Protein AF-A0AAD7AJ54-F1 (afdb_monomer)

Structure (mmCIF, N/CA/C/O backbone):
data_AF-A0AAD7AJ54-F1
#
_entry.id   AF-A0AAD7AJ54-F1
#
loop_
_atom_site.group_PDB
_atom_site.id
_atom_site.type_symbol
_atom_site.label_atom_id
_atom_site.label_alt_id
_atom_site.label_comp_id
_atom_site.label_asym_id
_atom_site.label_entity_id
_atom_site.label_seq_id
_atom_site.pdbx_PDB_ins_code
_atom_site.Cartn_x
_atom_site.Cartn_y
_atom_site.Cartn_z
_atom_site.occupancy
_atom_site.B_iso_or_equiv
_atom_site.auth_seq_id
_atom_site.auth_comp_id
_atom_site.auth_asym_id
_atom_site.auth_atom_id
_atom_site.pdbx_PDB_model_num
ATOM 1 N N . ARG A 1 1 ? 4.780 -24.659 3.551 1.00 39.12 1 ARG A N 1
ATOM 2 C CA . ARG A 1 1 ? 6.109 -24.241 3.035 1.00 39.12 1 ARG A CA 1
ATOM 3 C C . ARG A 1 1 ? 6.234 -22.748 3.306 1.00 39.12 1 ARG A C 1
ATOM 5 O O . ARG A 1 1 ? 5.393 -22.016 2.806 1.00 39.12 1 ARG A O 1
ATOM 12 N N . ALA A 1 2 ? 7.170 -22.310 4.150 1.00 37.72 2 ALA A N 1
ATOM 13 C CA . ALA A 1 2 ? 7.372 -20.884 4.409 1.00 37.72 2 ALA A CA 1
ATOM 14 C C . ALA A 1 2 ? 7.989 -20.255 3.154 1.00 37.72 2 ALA A C 1
ATOM 16 O O . ALA A 1 2 ? 9.169 -20.443 2.871 1.00 37.72 2 ALA A O 1
ATOM 17 N N . LEU A 1 3 ? 7.158 -19.615 2.335 1.00 50.28 3 LEU A N 1
ATOM 18 C CA . LEU A 1 3 ? 7.636 -18.785 1.239 1.00 50.28 3 LEU A CA 1
ATOM 19 C C . LEU A 1 3 ? 8.210 -17.523 1.883 1.00 50.28 3 LEU A C 1
ATOM 21 O O . LEU A 1 3 ? 7.525 -16.890 2.685 1.00 50.28 3 LEU A O 1
ATOM 25 N N . LEU A 1 4 ? 9.463 -17.185 1.568 1.00 47.19 4 LEU A N 1
ATOM 26 C CA . LEU A 1 4 ? 10.006 -15.856 1.837 1.00 47.19 4 LEU A CA 1
ATOM 27 C C . LEU A 1 4 ? 9.031 -14.853 1.214 1.00 47.19 4 LEU A C 1
ATOM 29 O O . LEU A 1 4 ? 8.967 -14.724 -0.007 1.00 47.19 4 LEU A O 1
ATOM 33 N N . SER A 1 5 ? 8.206 -14.220 2.048 1.00 59.75 5 SER A N 1
ATOM 34 C CA . SER A 1 5 ? 7.307 -13.174 1.585 1.00 59.75 5 SER A CA 1
ATOM 35 C C . SER A 1 5 ? 8.185 -12.053 1.065 1.00 59.75 5 SER A C 1
ATOM 37 O O . SER A 1 5 ? 8.977 -11.498 1.830 1.00 59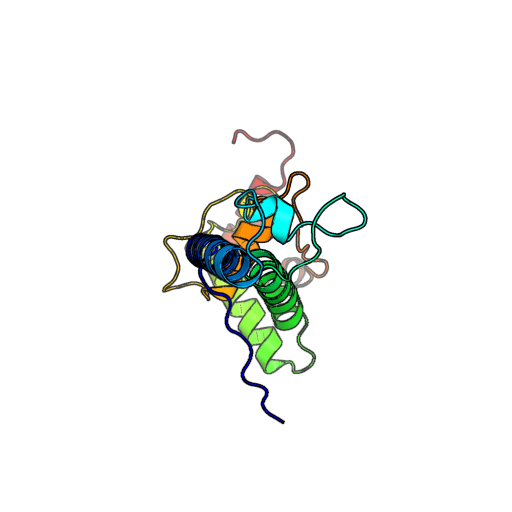.75 5 SER A O 1
ATOM 39 N N . LEU A 1 6 ? 8.048 -11.735 -0.221 1.00 67.69 6 LEU A N 1
ATOM 40 C CA . LEU A 1 6 ? 8.606 -10.517 -0.790 1.00 67.69 6 LEU A CA 1
ATOM 41 C C . LEU A 1 6 ? 8.166 -9.359 0.106 1.00 67.69 6 LEU A C 1
ATOM 43 O O . LEU A 1 6 ? 6.972 -9.125 0.285 1.00 67.69 6 LEU A O 1
ATOM 47 N N . GLN A 1 7 ? 9.135 -8.714 0.747 1.00 80.56 7 GLN A N 1
ATOM 48 C CA . GLN A 1 7 ? 8.873 -7.560 1.590 1.00 80.56 7 GLN A CA 1
ATOM 49 C C . GLN A 1 7 ? 8.812 -6.338 0.684 1.00 80.56 7 GLN A C 1
ATOM 51 O O . GLN A 1 7 ? 9.777 -6.100 -0.050 1.00 80.56 7 GLN A O 1
ATOM 56 N N . PRO A 1 8 ? 7.709 -5.574 0.710 1.00 85.00 8 PRO A N 1
ATOM 57 C CA . PRO A 1 8 ? 7.638 -4.356 -0.061 1.00 85.00 8 PRO A CA 1
ATOM 58 C C . PRO A 1 8 ? 8.769 -3.398 0.318 1.00 85.00 8 PRO A C 1
ATOM 60 O O . PRO A 1 8 ? 9.034 -3.159 1.499 1.00 85.00 8 PRO A O 1
ATOM 63 N N . ILE A 1 9 ? 9.426 -2.839 -0.691 1.00 89.12 9 ILE A N 1
ATOM 64 C CA . ILE A 1 9 ? 10.418 -1.775 -0.527 1.00 89.12 9 ILE A CA 1
ATOM 65 C C . ILE A 1 9 ? 9.739 -0.408 -0.639 1.00 89.12 9 ILE A C 1
ATOM 67 O O . ILE A 1 9 ? 8.546 -0.302 -0.947 1.00 89.12 9 ILE A O 1
ATOM 71 N N . LYS A 1 10 ? 10.491 0.665 -0.377 1.00 85.31 10 LYS A N 1
ATOM 72 C CA . LYS A 1 10 ? 9.974 2.023 -0.563 1.00 85.31 10 LYS A CA 1
ATOM 73 C C . LYS A 1 10 ? 9.638 2.246 -2.034 1.00 85.31 10 LYS A C 1
ATOM 75 O O . LYS A 1 10 ? 10.372 1.811 -2.918 1.00 85.31 10 LYS A O 1
ATOM 80 N N . GLN A 1 11 ? 8.559 2.979 -2.281 1.00 85.88 11 GLN A N 1
ATOM 81 C CA . GLN A 1 11 ? 8.067 3.229 -3.634 1.00 85.88 11 GLN A CA 1
ATOM 82 C C . GLN A 1 11 ? 9.124 3.886 -4.540 1.00 85.88 11 GLN A C 1
ATOM 84 O O . GLN A 1 11 ? 9.367 3.403 -5.641 1.00 85.88 11 GLN A O 1
ATOM 89 N N . ALA A 1 12 ? 9.828 4.905 -4.036 1.00 88.38 12 ALA A N 1
ATOM 90 C CA . ALA A 1 12 ? 10.900 5.575 -4.775 1.00 88.38 12 ALA A CA 1
ATOM 91 C C . ALA A 1 12 ? 12.056 4.626 -5.153 1.00 88.38 12 ALA A C 1
ATOM 93 O O . ALA A 1 12 ? 12.615 4.725 -6.244 1.00 88.38 12 ALA A O 1
ATOM 94 N N . ASP A 1 13 ? 12.391 3.673 -4.278 1.00 91.25 13 ASP A N 1
ATOM 95 C CA . ASP A 1 13 ? 13.438 2.685 -4.554 1.00 91.25 13 ASP A CA 1
ATOM 96 C C . ASP A 1 13 ? 12.976 1.692 -5.634 1.00 91.25 13 ASP A C 1
ATOM 98 O O . ASP A 1 13 ? 13.752 1.322 -6.516 1.00 91.25 13 ASP A O 1
ATOM 102 N N . ALA A 1 14 ? 11.699 1.295 -5.608 1.00 91.69 14 ALA A N 1
ATOM 103 C CA . ALA A 1 14 ? 11.110 0.427 -6.624 1.00 91.69 14 ALA A CA 1
ATOM 104 C C . ALA A 1 14 ? 11.080 1.091 -8.012 1.00 91.69 14 ALA A C 1
ATOM 106 O O . ALA A 1 14 ? 11.411 0.452 -9.010 1.00 91.69 14 ALA A O 1
ATOM 107 N N . GLU A 1 15 ? 10.749 2.380 -8.077 1.00 92.06 15 GLU A N 1
ATOM 108 C CA . GLU A 1 15 ? 10.776 3.170 -9.314 1.00 92.06 15 GLU A CA 1
ATOM 109 C C . GLU A 1 15 ? 12.204 3.343 -9.849 1.00 92.06 15 GLU A C 1
ATOM 111 O O . GLU A 1 15 ? 12.454 3.168 -11.044 1.00 92.06 15 GLU A O 1
ATOM 116 N N . ALA A 1 16 ? 13.174 3.604 -8.967 1.00 94.19 16 ALA A N 1
ATOM 117 C CA . ALA A 1 16 ? 14.581 3.681 -9.350 1.00 94.19 16 ALA A CA 1
ATOM 118 C C . ALA A 1 16 ? 15.104 2.349 -9.921 1.00 94.19 16 ALA A C 1
ATOM 120 O O . ALA A 1 16 ? 15.911 2.344 -10.857 1.00 94.19 16 ALA A O 1
ATOM 121 N N . LEU A 1 17 ? 14.639 1.214 -9.388 1.00 93.44 17 LEU A N 1
ATOM 122 C CA . LEU A 1 17 ? 14.949 -0.110 -9.930 1.00 93.44 17 LEU A CA 1
ATOM 123 C C . LEU A 1 17 ? 14.329 -0.322 -11.314 1.00 93.44 17 LEU A C 1
ATOM 125 O O . LEU A 1 17 ? 15.036 -0.788 -12.206 1.00 93.44 17 LEU A O 1
ATOM 129 N N . ASP A 1 18 ? 13.072 0.077 -11.527 1.00 93.81 18 ASP A N 1
ATOM 130 C CA . ASP A 1 18 ? 12.416 0.003 -12.842 1.00 93.81 18 ASP A CA 1
ATOM 131 C C . ASP A 1 18 ? 13.194 0.791 -13.909 1.00 93.81 18 ASP A C 1
ATOM 133 O O . ASP A 1 18 ? 13.405 0.305 -15.023 1.00 93.81 18 ASP A O 1
ATOM 137 N N . VAL A 1 19 ? 13.704 1.978 -13.562 1.00 93.62 19 VAL A N 1
ATOM 138 C CA . VAL A 1 19 ? 14.552 2.779 -14.462 1.00 93.62 19 VAL A CA 1
ATOM 139 C C . VAL A 1 19 ? 15.857 2.052 -14.799 1.00 93.62 19 VAL A C 1
ATOM 141 O O . VAL A 1 19 ? 16.226 1.958 -15.970 1.00 93.62 19 VAL A O 1
ATOM 144 N N . ARG A 1 20 ? 16.553 1.490 -13.802 1.00 93.38 20 ARG A N 1
ATOM 145 C CA . ARG A 1 20 ? 17.814 0.755 -14.031 1.00 93.38 20 ARG A CA 1
ATOM 146 C C . ARG A 1 20 ? 17.609 -0.505 -14.870 1.00 93.38 20 ARG A C 1
ATOM 148 O O . ARG A 1 20 ? 18.430 -0.800 -15.740 1.00 93.38 20 ARG A O 1
ATOM 155 N N . ILE A 1 21 ? 16.520 -1.231 -14.627 1.00 91.75 21 ILE A N 1
ATOM 156 C CA . ILE A 1 21 ? 16.127 -2.406 -15.410 1.00 91.75 21 ILE A CA 1
ATOM 157 C C . ILE A 1 21 ? 15.840 -1.993 -16.857 1.00 91.75 21 ILE A C 1
ATOM 159 O O . ILE A 1 21 ? 16.343 -2.642 -17.774 1.00 91.75 21 ILE A O 1
ATOM 163 N N . SER A 1 22 ? 15.134 -0.876 -17.067 1.00 90.94 22 SER A N 1
ATOM 164 C CA . SER A 1 22 ? 14.879 -0.337 -18.407 1.00 90.94 22 SER A CA 1
ATOM 165 C C . SER A 1 22 ? 16.170 -0.054 -19.173 1.00 90.94 22 SER A C 1
ATOM 167 O O . SER A 1 22 ? 16.349 -0.545 -20.290 1.00 90.94 22 SER A O 1
ATOM 169 N N . SER A 1 23 ? 17.125 0.638 -18.544 1.00 90.69 23 SER A N 1
ATOM 170 C CA . SER A 1 23 ? 18.433 0.917 -19.151 1.00 90.69 23 SER A CA 1
ATOM 171 C C . SER A 1 23 ? 19.187 -0.362 -19.519 1.00 90.69 23 SER A C 1
ATOM 173 O O . SER A 1 23 ? 19.818 -0.435 -20.576 1.00 90.69 23 SER A O 1
ATOM 175 N N . ARG A 1 24 ? 19.106 -1.401 -18.678 1.00 92.19 24 ARG A N 1
ATOM 176 C CA . ARG A 1 24 ? 19.743 -2.691 -18.965 1.00 92.19 24 ARG A CA 1
ATOM 177 C C . ARG A 1 24 ? 19.074 -3.413 -20.133 1.00 92.19 24 ARG A C 1
ATOM 179 O O . ARG A 1 24 ? 19.781 -3.950 -20.979 1.00 92.19 24 ARG A O 1
ATOM 186 N N . ILE A 1 25 ? 17.744 -3.416 -20.188 1.00 89.81 25 ILE A N 1
ATOM 187 C CA . ILE A 1 25 ? 16.975 -4.034 -21.275 1.00 89.81 25 ILE A CA 1
ATOM 188 C C . ILE A 1 25 ? 17.274 -3.337 -22.602 1.00 89.81 25 ILE A C 1
ATOM 190 O O . ILE A 1 25 ? 17.536 -4.014 -23.592 1.00 89.81 25 ILE A O 1
ATOM 194 N N . HIS A 1 26 ? 17.320 -2.004 -22.612 1.00 89.50 26 HIS A N 1
ATOM 195 C CA . HIS A 1 26 ? 17.731 -1.234 -23.783 1.00 89.50 26 HIS A CA 1
ATOM 196 C C . HIS A 1 26 ? 19.129 -1.643 -24.272 1.00 89.50 26 HIS A C 1
ATOM 198 O O . HIS A 1 26 ? 19.292 -1.945 -25.452 1.00 89.50 26 HIS A O 1
ATOM 204 N N . GLY A 1 27 ? 20.107 -1.744 -23.364 1.00 91.12 27 GLY A N 1
ATOM 205 C CA . GLY A 1 27 ? 21.469 -2.157 -23.713 1.00 91.12 27 GLY A CA 1
ATOM 206 C C . GLY A 1 27 ? 21.581 -3.585 -24.265 1.00 91.12 27 GLY A C 1
ATOM 207 O O . GLY A 1 27 ? 22.493 -3.861 -25.034 1.00 91.12 27 GLY A O 1
ATOM 208 N N . ILE A 1 28 ? 20.666 -4.488 -23.897 1.00 91.69 28 ILE A N 1
ATOM 209 C CA . ILE A 1 28 ? 20.637 -5.871 -24.403 1.00 91.69 28 ILE A CA 1
ATOM 210 C C . ILE A 1 28 ? 19.915 -5.956 -25.750 1.00 91.69 28 ILE A C 1
ATOM 212 O O . ILE A 1 28 ? 20.390 -6.626 -26.660 1.00 91.69 28 ILE A O 1
ATOM 216 N N . LEU A 1 29 ? 18.756 -5.304 -25.872 1.00 88.62 29 LEU A N 1
ATOM 217 C CA . LEU A 1 29 ? 17.912 -5.390 -27.066 1.00 88.62 29 LEU A CA 1
ATOM 218 C C . LEU A 1 29 ? 18.399 -4.494 -28.209 1.00 88.62 29 LEU A C 1
ATOM 220 O O . LEU A 1 29 ? 17.936 -4.656 -29.334 1.00 88.62 29 LEU A O 1
ATOM 224 N N . GLY A 1 30 ? 19.297 -3.542 -27.931 1.00 85.31 30 GLY A N 1
ATOM 225 C CA . GLY A 1 30 ? 19.859 -2.650 -28.945 1.00 85.31 30 GLY A CA 1
ATOM 226 C C . GLY A 1 30 ? 18.800 -1.794 -29.641 1.00 85.31 30 GLY A C 1
ATOM 227 O O . GLY A 1 30 ? 18.960 -1.450 -30.810 1.00 85.31 30 GLY A O 1
ATOM 228 N N . MET A 1 31 ? 17.692 -1.487 -28.954 1.00 81.94 31 MET A N 1
ATOM 229 C CA . MET A 1 31 ? 16.620 -0.674 -29.527 1.00 81.94 31 MET A CA 1
ATOM 230 C C . MET A 1 31 ? 17.168 0.701 -29.943 1.00 81.94 31 MET A C 1
ATOM 232 O O . MET A 1 31 ? 17.944 1.287 -29.193 1.00 81.94 31 MET A O 1
ATOM 236 N N . PRO A 1 32 ? 16.749 1.255 -31.094 1.00 82.44 32 PRO A N 1
ATOM 237 C CA . PRO A 1 32 ? 17.287 2.520 -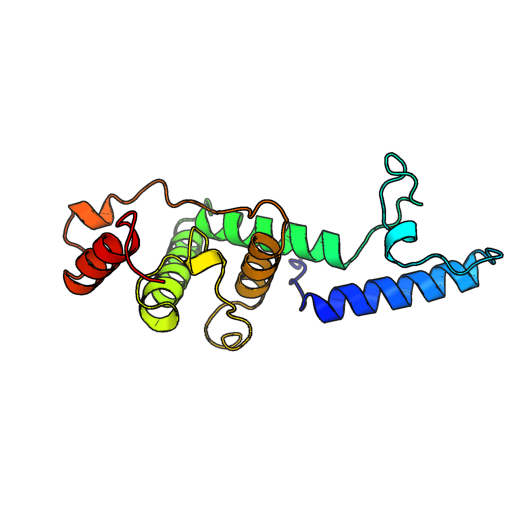31.606 1.00 82.44 32 PRO A CA 1
ATOM 238 C C . PRO A 1 32 ? 16.968 3.724 -30.707 1.00 82.44 32 PRO A C 1
ATOM 240 O O . PRO A 1 32 ? 17.638 4.749 -30.778 1.00 82.44 32 PRO A O 1
ATOM 243 N N . PHE A 1 33 ? 15.961 3.597 -29.844 1.00 83.38 33 PHE A N 1
ATOM 244 C CA . PHE A 1 33 ? 15.620 4.561 -28.807 1.00 83.38 33 PHE A CA 1
ATOM 245 C C . PHE A 1 33 ? 15.641 3.880 -27.434 1.00 83.38 33 PHE A C 1
ATOM 247 O O . PHE A 1 33 ? 15.328 2.693 -27.312 1.00 83.38 33 PHE A O 1
ATOM 254 N N . ALA A 1 34 ? 15.992 4.636 -26.392 1.00 81.69 34 ALA A N 1
ATOM 255 C CA . ALA A 1 34 ? 15.877 4.192 -25.007 1.00 81.69 34 ALA A CA 1
ATOM 256 C C . ALA A 1 34 ? 14.427 4.400 -24.534 1.00 81.69 34 ALA A C 1
ATOM 258 O O . ALA A 1 34 ? 14.025 5.550 -24.327 1.00 81.69 34 ALA A O 1
ATOM 259 N N . PRO A 1 35 ? 13.603 3.340 -24.401 1.00 79.56 35 PRO A N 1
ATOM 260 C CA . PRO A 1 35 ? 12.236 3.507 -23.932 1.00 79.56 35 PRO A CA 1
ATOM 261 C C . PRO A 1 35 ? 12.232 4.008 -22.486 1.00 79.56 35 PRO A C 1
ATOM 263 O O . PRO A 1 35 ? 13.038 3.583 -21.651 1.00 79.56 35 PRO A O 1
ATOM 266 N N . SER A 1 36 ? 11.282 4.887 -22.169 1.00 88.19 36 SER A N 1
ATOM 267 C CA . SER 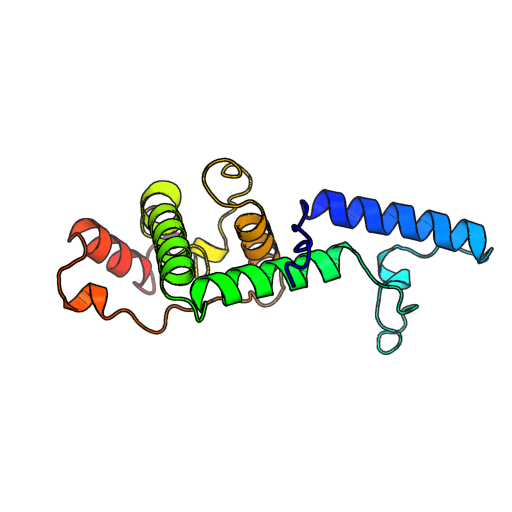A 1 36 ? 11.010 5.229 -20.775 1.00 88.19 36 SER A CA 1
ATOM 268 C C . SER A 1 36 ? 10.578 3.973 -20.010 1.00 88.19 36 SER A C 1
ATOM 270 O O . SER A 1 36 ? 9.941 3.077 -20.574 1.00 88.19 36 SER A O 1
ATOM 272 N N . SER A 1 37 ? 10.897 3.909 -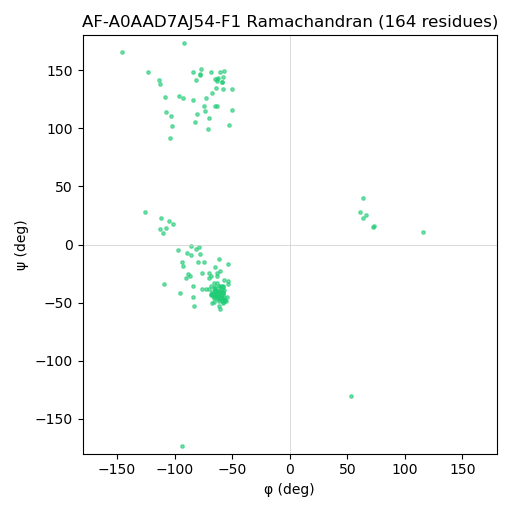18.713 1.00 87.75 37 SER A N 1
ATOM 273 C CA . SER A 1 37 ? 10.456 2.812 -17.835 1.00 87.75 37 SER A CA 1
ATOM 274 C C . SER A 1 37 ? 8.937 2.615 -17.891 1.00 87.75 37 SER A C 1
ATOM 276 O O . SER A 1 37 ? 8.452 1.483 -17.868 1.00 87.75 37 SER A O 1
ATOM 278 N N . ASN A 1 38 ? 8.189 3.708 -18.058 1.00 88.62 38 ASN A N 1
ATOM 279 C CA . ASN A 1 38 ? 6.741 3.685 -18.227 1.00 88.62 38 ASN A CA 1
ATOM 280 C C . ASN A 1 38 ? 6.331 2.915 -19.488 1.00 88.62 38 ASN A C 1
ATOM 282 O O . ASN A 1 38 ? 5.561 1.972 -19.379 1.00 88.62 38 ASN A O 1
ATOM 286 N N . ILE A 1 39 ? 6.871 3.244 -20.668 1.00 90.69 39 ILE A N 1
ATOM 287 C CA . ILE A 1 39 ? 6.524 2.543 -21.923 1.00 90.69 39 ILE A CA 1
ATOM 288 C C . ILE A 1 39 ? 6.927 1.069 -21.854 1.00 90.69 39 ILE A C 1
ATOM 290 O O . ILE A 1 39 ? 6.185 0.192 -22.301 1.00 90.69 39 ILE A O 1
ATOM 294 N N . LEU A 1 40 ? 8.099 0.795 -21.276 1.00 91.44 40 LEU A N 1
ATOM 295 C CA . LEU A 1 40 ? 8.618 -0.560 -21.173 1.00 91.44 40 LEU A CA 1
ATOM 296 C C . LEU A 1 40 ? 7.691 -1.457 -20.341 1.00 91.44 40 LEU A C 1
ATOM 298 O O . LEU A 1 40 ? 7.431 -2.601 -20.712 1.00 91.44 40 LEU A O 1
ATOM 302 N N . THR A 1 41 ? 7.165 -0.926 -19.239 1.00 92.19 41 THR A N 1
ATOM 303 C CA . THR A 1 41 ? 6.358 -1.691 -18.283 1.00 92.19 41 THR A CA 1
ATOM 304 C C . THR A 1 41 ? 4.856 -1.636 -18.557 1.00 92.19 41 THR A C 1
ATOM 306 O O . THR A 1 41 ? 4.101 -2.493 -18.085 1.00 92.19 41 THR A O 1
ATOM 309 N N . LEU A 1 42 ? 4.388 -0.661 -19.333 1.00 91.88 42 LEU A N 1
ATOM 310 C CA . LEU A 1 42 ? 2.983 -0.527 -19.692 1.00 91.88 42 LEU A CA 1
ATOM 311 C C . LEU A 1 42 ? 2.487 -1.799 -20.420 1.00 91.88 42 LEU A C 1
ATOM 313 O O . LEU A 1 42 ? 3.225 -2.374 -21.227 1.00 91.88 42 LEU A O 1
ATOM 317 N N . PRO A 1 43 ? 1.263 -2.289 -20.141 1.00 91.38 43 PRO A N 1
ATOM 318 C CA . PRO A 1 43 ? 0.711 -3.448 -20.835 1.00 91.38 43 PRO A CA 1
ATOM 319 C C . PRO A 1 43 ? 0.662 -3.263 -22.356 1.00 91.38 43 PRO A C 1
ATOM 321 O O . PRO A 1 43 ? 0.417 -2.163 -22.853 1.00 91.38 43 PRO A O 1
ATOM 324 N N . VAL A 1 44 ? 0.800 -4.363 -23.101 1.00 91.56 44 VAL A N 1
ATOM 325 C CA . VAL A 1 44 ? 0.720 -4.351 -24.576 1.00 91.56 44 VAL A CA 1
ATOM 326 C C . VAL A 1 44 ? -0.637 -3.827 -25.063 1.00 91.56 44 VAL A C 1
ATOM 328 O O . VAL A 1 44 ? -0.697 -3.070 -26.028 1.00 91.56 44 VAL A O 1
ATOM 331 N N . SER A 1 45 ? -1.725 -4.129 -24.342 1.00 94.56 45 SER A N 1
ATOM 332 C CA . SER A 1 45 ? -3.068 -3.590 -24.618 1.00 94.56 45 SER A CA 1
ATOM 333 C C . SER A 1 45 ? -3.149 -2.062 -24.535 1.00 94.56 45 SER A C 1
ATOM 335 O O . SER A 1 45 ? -4.022 -1.453 -25.147 1.00 94.56 45 SER A O 1
ATOM 337 N N . GLN A 1 46 ? -2.221 -1.437 -23.812 1.00 92.31 46 GLN A N 1
ATOM 338 C CA . GLN A 1 46 ? -2.088 0.008 -23.654 1.00 92.31 46 GLN A CA 1
ATOM 339 C C . GLN A 1 46 ? -0.913 0.566 -24.475 1.00 92.31 46 GLN A C 1
ATOM 341 O O . GLN A 1 46 ? -0.451 1.671 -24.217 1.00 92.31 46 GLN A O 1
ATOM 346 N N . ARG A 1 47 ? -0.455 -0.169 -25.502 1.00 90.75 47 ARG A N 1
ATOM 347 C CA . ARG A 1 47 ? 0.652 0.208 -26.404 1.00 90.75 47 ARG A CA 1
ATOM 348 C C . ARG A 1 47 ? 2.029 0.269 -25.727 1.00 90.75 47 ARG A C 1
ATOM 350 O O . ARG A 1 47 ? 2.913 0.981 -26.196 1.00 90.75 47 ARG A O 1
ATOM 357 N N . GLY A 1 48 ? 2.212 -0.472 -24.637 1.00 91.25 48 GLY A N 1
ATOM 358 C CA . GLY A 1 48 ? 3.521 -0.689 -24.024 1.00 91.25 48 GLY A CA 1
ATOM 359 C C . GLY A 1 48 ? 4.219 -1.963 -24.498 1.00 91.25 48 GLY A C 1
ATOM 360 O O . GLY A 1 48 ? 3.737 -2.663 -25.388 1.00 91.25 48 GLY A O 1
ATOM 361 N N . LEU A 1 49 ? 5.354 -2.275 -23.869 1.00 90.31 49 LEU A N 1
ATOM 362 C CA . LEU A 1 49 ? 6.148 -3.480 -24.159 1.00 90.31 49 LEU A CA 1
ATOM 363 C C . LEU A 1 49 ? 5.876 -4.646 -23.194 1.00 90.31 49 LEU A C 1
ATOM 365 O O . LEU A 1 49 ? 6.380 -5.746 -23.405 1.00 90.31 49 LEU A O 1
ATOM 369 N N . GLY A 1 50 ? 5.059 -4.435 -22.158 1.00 89.88 50 GLY A N 1
ATOM 370 C CA . GLY A 1 50 ? 4.573 -5.501 -21.284 1.00 89.88 50 GLY A CA 1
ATOM 371 C C . GLY A 1 50 ? 5.605 -6.087 -20.320 1.00 89.88 50 GLY A C 1
ATOM 372 O O . GLY A 1 50 ? 5.356 -7.153 -19.757 1.00 89.88 50 GLY A O 1
ATOM 373 N N . PHE A 1 51 ? 6.743 -5.424 -20.098 1.00 90.88 51 PHE A N 1
ATOM 374 C CA . PHE A 1 51 ? 7.716 -5.896 -19.115 1.00 90.88 51 PHE A CA 1
ATOM 375 C C . PHE A 1 51 ? 7.164 -5.772 -17.682 1.00 90.88 51 PHE A C 1
ATOM 377 O O . PHE A 1 51 ? 6.388 -4.857 -17.375 1.00 90.88 51 PHE A O 1
ATOM 384 N N . PRO A 1 52 ? 7.559 -6.677 -16.769 1.00 90.69 52 PRO A N 1
ATOM 385 C CA . PRO A 1 52 ? 7.180 -6.565 -15.369 1.00 90.69 52 PRO A CA 1
ATOM 386 C C . PRO A 1 52 ? 7.767 -5.286 -14.760 1.00 90.69 52 PRO A C 1
ATOM 388 O O . PRO A 1 52 ? 8.908 -4.924 -15.033 1.00 90.69 52 PRO A O 1
ATOM 391 N N . SER A 1 53 ? 6.978 -4.624 -13.915 1.00 92.69 53 SER A N 1
ATOM 392 C CA . SER A 1 53 ? 7.413 -3.462 -13.135 1.00 92.69 53 SER A CA 1
ATOM 393 C C . SER A 1 53 ? 7.533 -3.858 -11.672 1.00 92.69 53 SER A C 1
ATOM 395 O O . SER A 1 53 ? 6.574 -4.367 -11.086 1.00 92.69 53 SER A O 1
ATOM 397 N N . ILE A 1 54 ? 8.693 -3.589 -11.083 1.00 92.88 54 ILE A N 1
ATOM 398 C CA . ILE A 1 54 ? 8.957 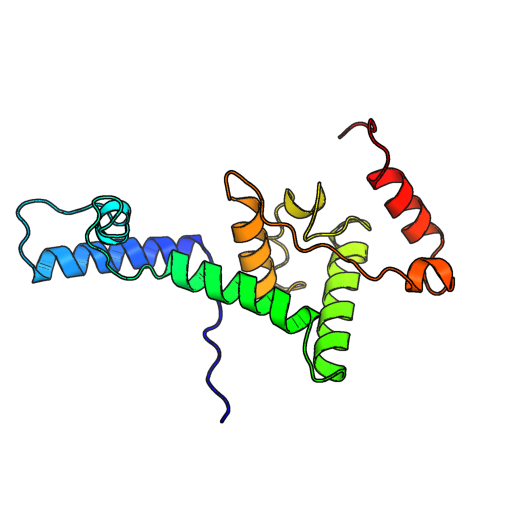-3.769 -9.662 1.00 92.88 54 ILE A CA 1
ATOM 399 C C . ILE A 1 54 ? 8.042 -2.864 -8.846 1.00 92.88 54 ILE A C 1
ATOM 401 O O . ILE A 1 54 ? 7.444 -3.350 -7.893 1.00 92.88 54 ILE A O 1
ATOM 405 N N . SER A 1 55 ? 7.856 -1.598 -9.233 1.00 92.31 55 SER A N 1
ATOM 406 C CA . SER A 1 55 ? 6.962 -0.678 -8.512 1.00 92.31 55 SER A CA 1
ATOM 407 C C . SER A 1 55 ? 5.510 -1.169 -8.475 1.00 92.31 55 SER A C 1
ATOM 409 O O . SER A 1 55 ? 4.874 -1.147 -7.422 1.00 92.31 55 SER A O 1
ATOM 411 N N . ARG A 1 56 ? 4.995 -1.726 -9.574 1.00 90.44 56 ARG A N 1
ATOM 412 C CA . ARG A 1 56 ? 3.637 -2.292 -9.623 1.00 90.44 56 ARG A CA 1
ATOM 413 C C . ARG A 1 56 ? 3.503 -3.619 -8.873 1.00 90.44 56 ARG A C 1
ATOM 415 O O . ARG A 1 56 ? 2.486 -3.843 -8.222 1.00 90.44 56 ARG A O 1
ATOM 422 N N . ILE A 1 57 ? 4.513 -4.488 -8.937 1.00 91.69 57 ILE A N 1
ATOM 423 C CA . ILE A 1 57 ? 4.550 -5.728 -8.142 1.00 91.69 57 ILE A CA 1
ATOM 424 C C . ILE A 1 57 ? 4.592 -5.387 -6.645 1.00 91.69 57 ILE A C 1
ATOM 426 O O . ILE A 1 57 ? 3.829 -5.948 -5.862 1.00 91.69 57 ILE A O 1
ATOM 430 N N . ASN A 1 58 ? 5.432 -4.423 -6.264 1.00 92.25 58 ASN A N 1
ATOM 431 C CA . ASN A 1 58 ? 5.565 -3.904 -4.905 1.00 92.25 58 ASN A CA 1
ATOM 432 C C . ASN A 1 58 ? 4.228 -3.376 -4.370 1.00 92.25 58 ASN A C 1
ATOM 434 O O . ASN A 1 58 ? 3.807 -3.747 -3.276 1.00 92.25 58 ASN A O 1
ATOM 438 N N . ALA A 1 59 ? 3.538 -2.571 -5.181 1.00 90.94 59 ALA A N 1
ATOM 439 C CA . ALA A 1 59 ? 2.212 -2.049 -4.886 1.00 90.94 59 ALA A CA 1
ATOM 440 C C . ALA A 1 59 ? 1.182 -3.160 -4.637 1.00 90.94 59 ALA A C 1
ATOM 442 O O . ALA A 1 59 ? 0.506 -3.144 -3.609 1.00 90.94 59 ALA A O 1
ATOM 443 N N . GLY A 1 60 ? 1.093 -4.145 -5.538 1.00 91.31 60 GLY A N 1
ATOM 444 C CA . GLY A 1 60 ? 0.160 -5.266 -5.388 1.00 91.31 60 GLY A CA 1
ATOM 445 C C . GLY A 1 60 ? 0.415 -6.071 -4.115 1.00 91.31 60 GLY A C 1
ATOM 446 O O . GLY A 1 60 ? -0.500 -6.295 -3.329 1.00 91.31 60 GLY A O 1
ATOM 447 N N . ILE A 1 61 ? 1.676 -6.428 -3.853 1.00 91.94 61 ILE A N 1
ATOM 448 C CA . ILE A 1 61 ? 2.054 -7.200 -2.659 1.00 91.94 61 ILE A CA 1
ATOM 449 C C . ILE A 1 61 ? 1.747 -6.428 -1.373 1.00 91.94 61 ILE A C 1
ATOM 451 O O . ILE A 1 61 ? 1.278 -7.030 -0.408 1.00 91.94 61 ILE A O 1
ATOM 455 N N . ALA A 1 62 ? 2.002 -5.117 -1.343 1.00 92.38 62 ALA A N 1
ATOM 456 C CA . ALA A 1 62 ? 1.749 -4.292 -0.166 1.00 92.38 62 ALA A CA 1
ATOM 457 C C . ALA A 1 62 ? 0.248 -4.198 0.154 1.00 92.38 62 ALA A C 1
ATOM 459 O O . ALA A 1 62 ? -0.152 -4.457 1.291 1.00 92.38 62 ALA A O 1
ATOM 460 N N . VAL A 1 63 ? -0.580 -3.880 -0.848 1.00 92.56 63 VAL A N 1
ATOM 461 C CA . VAL A 1 63 ? -2.038 -3.741 -0.689 1.00 92.56 63 VAL A CA 1
ATOM 462 C C . VAL A 1 63 ? -2.691 -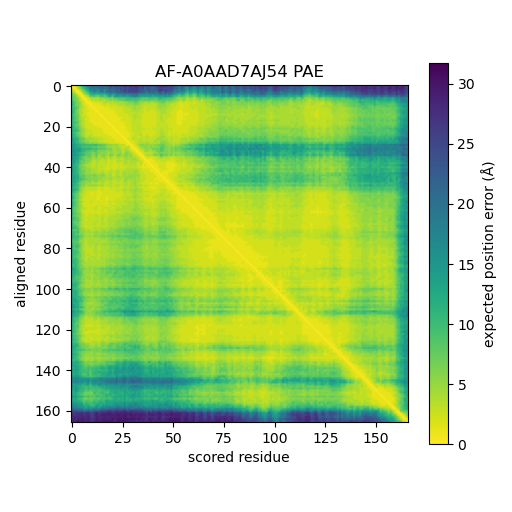5.080 -0.337 1.00 92.56 63 VAL A C 1
ATOM 464 O O . VAL A 1 63 ? -3.466 -5.155 0.618 1.00 92.56 63 VAL A O 1
ATOM 467 N N . ASP A 1 64 ? -2.329 -6.160 -1.032 1.00 92.44 64 ASP A N 1
ATOM 468 C CA . ASP A 1 64 ? -2.837 -7.497 -0.710 1.00 92.44 64 ASP A CA 1
ATOM 469 C C . ASP A 1 64 ? -2.345 -7.974 0.660 1.00 92.44 64 ASP A C 1
ATOM 471 O O . ASP A 1 64 ? -3.049 -8.701 1.359 1.00 92.44 64 ASP A O 1
ATOM 475 N N . GLY A 1 65 ? -1.128 -7.583 1.047 1.00 91.38 65 GLY A N 1
ATOM 476 C CA . GLY A 1 65 ? -0.524 -7.908 2.334 1.00 91.38 65 GLY A CA 1
ATOM 477 C C . GLY A 1 65 ? -1.342 -7.363 3.496 1.00 91.38 65 GLY A C 1
ATOM 478 O O . GLY A 1 65 ? -1.802 -8.142 4.325 1.00 91.38 65 GLY A O 1
ATOM 479 N N . ILE A 1 66 ? -1.603 -6.053 3.515 1.00 93.06 66 ILE A N 1
ATOM 480 C CA . ILE A 1 66 ? -2.379 -5.435 4.599 1.00 93.06 66 ILE A CA 1
ATOM 481 C C . ILE A 1 66 ? -3.822 -5.961 4.646 1.00 93.06 66 ILE A C 1
ATOM 483 O O . ILE A 1 66 ? -4.339 -6.256 5.724 1.00 93.06 66 ILE A O 1
ATOM 487 N N . ALA A 1 67 ? -4.461 -6.167 3.488 1.00 92.56 67 ALA A N 1
ATOM 488 C CA . ALA A 1 67 ? -5.803 -6.741 3.426 1.00 92.56 67 ALA A CA 1
ATOM 489 C C . ALA A 1 67 ? -5.833 -8.180 3.971 1.00 92.56 67 ALA A C 1
ATOM 491 O O . ALA A 1 67 ? -6.759 -8.551 4.698 1.00 92.56 67 ALA A O 1
ATOM 492 N N . ARG A 1 68 ? -4.809 -8.984 3.661 1.00 92.62 68 ARG A N 1
ATOM 493 C CA . ARG A 1 68 ? -4.650 -10.352 4.171 1.00 92.62 68 ARG A CA 1
ATOM 494 C C . ARG A 1 68 ? -4.371 -10.377 5.668 1.00 92.62 68 ARG A C 1
ATOM 496 O O . ARG A 1 68 ? -4.956 -11.211 6.349 1.00 92.62 68 ARG A O 1
ATOM 503 N N . ASP A 1 69 ? -3.516 -9.493 6.174 1.00 93.06 69 ASP A N 1
ATOM 504 C CA . ASP A 1 69 ? -3.172 -9.417 7.598 1.00 93.06 69 ASP A CA 1
ATOM 505 C C . ASP A 1 69 ? -4.422 -9.111 8.441 1.00 93.06 69 ASP A C 1
ATOM 507 O O . ASP A 1 69 ? -4.716 -9.806 9.416 1.00 93.06 69 ASP A O 1
ATOM 511 N N . LEU A 1 70 ? -5.226 -8.131 8.013 1.00 93.06 70 LEU A N 1
ATOM 512 C CA . LEU A 1 70 ? -6.462 -7.729 8.698 1.00 93.06 70 LEU A CA 1
ATOM 513 C C . LEU A 1 70 ? -7.587 -8.769 8.611 1.00 93.06 70 LEU A C 1
ATOM 515 O O . LEU A 1 70 ? -8.462 -8.809 9.480 1.00 93.06 70 LEU A O 1
ATOM 519 N N . ASN A 1 71 ? -7.555 -9.627 7.591 1.00 92.50 71 ASN A N 1
ATOM 520 C CA . ASN A 1 71 ? -8.535 -10.691 7.361 1.00 92.50 71 ASN A CA 1
ATOM 521 C C . ASN A 1 71 ? -7.935 -12.090 7.544 1.00 92.50 71 ASN A C 1
ATOM 523 O O . ASN A 1 71 ? -8.451 -13.072 7.007 1.00 92.50 71 ASN A O 1
ATOM 527 N N . HIS A 1 72 ? -6.838 -12.199 8.296 1.00 93.44 72 HIS A N 1
ATOM 528 C CA . HIS A 1 72 ? -6.100 -13.448 8.388 1.00 93.44 72 HIS A CA 1
ATOM 529 C C . HIS A 1 72 ? -6.958 -14.554 9.033 1.00 93.44 72 HIS A C 1
ATOM 531 O O . HIS A 1 72 ? -7.611 -14.346 10.057 1.00 93.44 72 HIS A O 1
ATOM 537 N N . HIS A 1 73 ? -6.951 -15.752 8.440 1.00 92.62 73 HIS A N 1
ATOM 538 C CA . HIS A 1 73 ? -7.759 -16.890 8.901 1.00 92.62 73 HIS A CA 1
ATOM 539 C C . HIS A 1 73 ? -7.336 -17.390 10.294 1.00 92.62 73 HIS A C 1
ATOM 541 O O . HIS A 1 73 ? -8.176 -17.757 11.112 1.00 92.62 73 HIS A O 1
ATOM 547 N N . ILE A 1 74 ? -6.032 -17.366 10.590 1.00 93.69 74 ILE A N 1
ATOM 548 C CA . ILE A 1 74 ? -5.505 -17.598 11.943 1.00 93.69 74 ILE A CA 1
ATOM 549 C C . ILE A 1 74 ? -5.773 -16.361 12.801 1.00 93.69 74 ILE A C 1
ATOM 551 O O . ILE A 1 74 ? -5.258 -15.276 12.518 1.00 93.69 74 ILE A O 1
ATOM 555 N N . THR A 1 75 ? -6.534 -16.557 13.877 1.00 94.31 75 THR A N 1
ATOM 556 C CA . THR A 1 75 ? -7.022 -15.495 14.764 1.00 94.31 75 THR A CA 1
ATOM 557 C C . THR A 1 75 ? -5.901 -14.668 15.384 1.00 94.31 75 THR A C 1
ATOM 559 O O . THR A 1 75 ? -6.007 -13.450 15.388 1.00 94.31 75 THR A O 1
ATOM 562 N N . ALA A 1 76 ? -4.811 -15.294 15.835 1.00 93.56 76 ALA A N 1
ATOM 563 C CA . ALA A 1 76 ? -3.693 -14.598 16.474 1.00 93.56 76 ALA A CA 1
ATOM 564 C C . ALA A 1 76 ? -3.037 -13.547 15.558 1.00 93.56 76 ALA A C 1
ATOM 566 O O . ALA A 1 76 ? -2.812 -12.417 15.985 1.00 93.56 76 ALA A O 1
ATOM 567 N N . TYR A 1 77 ? -2.788 -13.883 14.286 1.00 92.94 77 TYR A N 1
ATOM 568 C CA . TYR A 1 77 ? -2.205 -12.938 13.326 1.00 92.94 77 TYR A CA 1
ATOM 569 C C . TYR A 1 77 ? -3.164 -11.798 12.994 1.00 92.94 77 TYR A C 1
ATOM 571 O O . TYR A 1 77 ? -2.75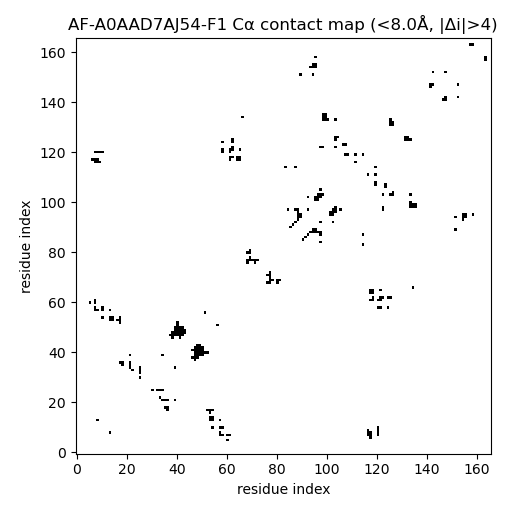8 -10.640 12.971 1.00 92.94 77 TYR A O 1
ATOM 579 N N . ARG A 1 78 ? -4.452 -12.113 12.822 1.00 93.69 78 ARG A N 1
ATOM 580 C CA . ARG A 1 78 ? -5.491 -11.102 12.619 1.00 93.69 78 ARG A CA 1
ATOM 581 C C . ARG A 1 78 ? -5.611 -10.155 13.812 1.00 93.69 78 ARG A C 1
ATOM 583 O O . ARG A 1 78 ? -5.714 -8.950 13.617 1.00 93.69 78 ARG A O 1
ATOM 590 N N . SER A 1 79 ? -5.595 -10.680 15.036 1.00 93.25 79 SER A N 1
ATOM 591 C CA . SER A 1 79 ? -5.641 -9.865 16.252 1.00 93.25 79 SER A CA 1
ATOM 592 C C . SER A 1 79 ? -4.419 -8.959 16.352 1.00 93.25 79 SER A C 1
ATOM 594 O O . SER A 1 79 ? -4.579 -7.771 16.598 1.00 93.25 79 SER A O 1
ATOM 596 N N . MET A 1 80 ? -3.219 -9.478 16.074 1.00 94.25 80 MET A N 1
ATOM 597 C CA . MET A 1 80 ? -2.000 -8.666 16.035 1.00 94.25 80 MET A CA 1
ATOM 598 C C . MET A 1 80 ? -2.109 -7.529 15.009 1.00 94.25 80 MET A C 1
ATOM 600 O O . MET A 1 80 ? -1.823 -6.380 15.330 1.00 94.25 80 MET A O 1
ATOM 604 N N . ALA A 1 81 ? -2.581 -7.825 13.794 1.00 94.31 81 ALA A N 1
ATOM 605 C CA . ALA A 1 81 ? -2.804 -6.815 12.764 1.00 94.31 81 ALA A CA 1
ATOM 606 C C . ALA A 1 81 ? -3.814 -5.746 13.219 1.00 94.31 81 ALA A C 1
ATOM 608 O O . ALA A 1 81 ? -3.578 -4.553 13.048 1.00 94.31 81 ALA A O 1
ATOM 609 N N . ARG A 1 82 ? -4.920 -6.149 13.854 1.00 92.25 82 ARG A N 1
ATOM 610 C CA . ARG A 1 82 ? -5.919 -5.212 14.390 1.00 92.25 82 ARG A CA 1
ATOM 611 C C . ARG A 1 82 ? -5.368 -4.344 15.520 1.00 92.25 82 ARG A C 1
ATOM 613 O O . ARG A 1 82 ? -5.666 -3.157 15.534 1.00 92.25 82 ARG A O 1
ATOM 620 N N . ILE A 1 83 ? -4.533 -4.893 16.404 1.00 92.31 83 ILE A N 1
ATOM 621 C CA . ILE A 1 83 ? -3.850 -4.118 17.453 1.00 92.31 83 ILE A CA 1
ATOM 622 C C . ILE A 1 83 ? -2.939 -3.062 16.817 1.00 92.31 83 ILE A C 1
ATOM 624 O O . ILE A 1 83 ? -3.055 -1.889 17.151 1.00 92.31 83 ILE A O 1
ATOM 628 N N . ILE A 1 84 ? -2.109 -3.445 15.840 1.00 93.94 84 ILE A N 1
ATOM 629 C CA . ILE A 1 84 ? -1.246 -2.503 15.107 1.00 93.94 84 ILE A CA 1
ATOM 630 C C . ILE A 1 84 ? -2.084 -1.410 14.428 1.00 93.94 84 ILE A C 1
ATOM 632 O O . ILE A 1 84 ? -1.731 -0.232 14.469 1.00 93.94 84 ILE A O 1
ATOM 636 N N . LEU A 1 85 ? -3.209 -1.780 13.806 1.00 93.69 85 LEU A N 1
ATOM 637 C CA . LEU A 1 85 ? -4.108 -0.820 13.168 1.00 93.69 85 LEU A CA 1
ATOM 638 C C . LEU A 1 85 ? -4.757 0.129 14.182 1.00 93.69 85 LEU A C 1
ATOM 640 O O . LEU A 1 85 ? -4.903 1.317 13.889 1.00 93.69 85 LEU A O 1
ATOM 644 N N . ALA A 1 86 ? -5.132 -0.372 15.358 1.00 91.00 86 ALA A N 1
ATOM 645 C CA . ALA A 1 86 ? -5.687 0.427 16.442 1.00 91.00 86 ALA A CA 1
ATOM 646 C C . ALA A 1 86 ? -4.641 1.398 17.009 1.00 91.00 86 ALA A C 1
ATOM 648 O O . ALA A 1 86 ? -4.935 2.583 17.145 1.00 91.00 86 ALA A O 1
ATOM 649 N N . GLU A 1 87 ? -3.404 0.952 17.245 1.00 91.81 87 GLU A N 1
ATOM 650 C CA . GLU A 1 87 ? -2.293 1.829 17.642 1.00 91.81 87 GLU A CA 1
ATOM 651 C C . GLU A 1 87 ? -2.036 2.906 16.583 1.00 91.81 87 GLU A C 1
ATOM 653 O O . GLU A 1 87 ? -1.962 4.096 16.893 1.00 91.81 87 GLU A O 1
ATOM 658 N N . TRP A 1 88 ? -1.987 2.524 15.305 1.00 93.56 88 TRP A N 1
ATOM 659 C CA . TRP A 1 88 ? -1.812 3.483 14.217 1.00 93.56 88 TRP A CA 1
ATOM 660 C C . TRP A 1 88 ? -2.963 4.497 14.157 1.00 93.56 88 TRP A C 1
ATOM 662 O O . TRP A 1 88 ? -2.739 5.695 13.991 1.00 93.56 88 TRP A O 1
ATOM 672 N N . THR A 1 89 ? -4.198 4.046 14.334 1.00 91.50 89 THR A N 1
ATOM 673 C CA . THR A 1 89 ? -5.380 4.912 14.303 1.00 91.50 89 THR A CA 1
ATOM 674 C C . THR A 1 89 ? -5.398 5.870 15.493 1.00 91.50 89 THR A C 1
ATOM 676 O O . THR A 1 89 ? -5.551 7.077 15.314 1.00 91.50 89 THR A O 1
ATOM 679 N N . CYS A 1 90 ? -5.218 5.361 16.708 1.00 89.75 90 CYS A N 1
ATOM 680 C CA . CYS A 1 90 ? -5.422 6.115 17.942 1.00 89.75 90 CYS A CA 1
ATOM 681 C C . CYS A 1 90 ? -4.211 6.963 18.334 1.00 89.75 90 CYS A C 1
ATOM 683 O O . CYS A 1 90 ? -4.355 8.163 18.555 1.00 89.75 90 CYS A O 1
ATOM 685 N N . ASP A 1 91 ? -3.032 6.348 18.409 1.00 89.62 91 ASP A N 1
ATOM 686 C CA . ASP A 1 91 ? -1.812 6.960 18.951 1.00 89.62 91 ASP A CA 1
ATOM 687 C C . ASP A 1 91 ? -1.090 7.800 17.885 1.00 89.62 91 ASP A C 1
ATOM 689 O O . ASP A 1 91 ? -0.567 8.879 18.157 1.00 89.62 91 ASP A O 1
ATOM 693 N N . ILE A 1 92 ? -1.116 7.354 16.627 1.00 90.69 92 ILE A N 1
ATOM 694 C CA . ILE A 1 92 ? -0.415 8.046 15.537 1.00 90.69 92 ILE A CA 1
ATOM 695 C C . ILE A 1 92 ? -1.337 8.996 14.764 1.00 90.69 92 ILE A C 1
ATOM 697 O O . ILE A 1 92 ? -0.921 10.100 14.419 1.00 90.69 92 ILE A O 1
ATOM 701 N N . ASN A 1 93 ? -2.577 8.590 14.474 1.00 90.31 93 ASN A N 1
ATOM 702 C CA . ASN A 1 93 ? -3.471 9.344 13.590 1.00 90.31 93 ASN A CA 1
ATOM 703 C C . ASN A 1 93 ? -4.629 10.060 14.311 1.00 90.31 93 ASN A C 1
ATOM 705 O O . ASN A 1 93 ? -5.569 10.519 13.660 1.00 90.31 93 ASN A O 1
ATOM 709 N N . GLY A 1 94 ? -4.570 10.188 15.641 1.00 88.19 94 GLY A N 1
ATOM 710 C CA . GLY A 1 94 ? -5.531 10.979 16.417 1.00 88.19 94 GLY A CA 1
ATOM 711 C C . GLY A 1 94 ? -6.963 10.446 16.354 1.00 88.19 94 GLY A C 1
ATOM 712 O O . GLY A 1 94 ? -7.902 11.223 16.242 1.00 88.19 94 GLY A O 1
ATOM 713 N N . CYS A 1 95 ? -7.126 9.123 16.395 1.00 89.25 95 CYS A N 1
ATOM 714 C CA . CYS A 1 95 ? -8.406 8.422 16.244 1.00 89.25 95 CYS A CA 1
ATOM 715 C C . CYS A 1 95 ? -9.071 8.613 14.865 1.00 89.25 95 CYS A C 1
ATOM 717 O O . CYS A 1 95 ? -10.276 8.416 14.721 1.00 89.25 95 CYS A O 1
ATOM 719 N N . VAL A 1 96 ? -8.290 8.951 13.832 1.00 89.25 96 VAL A N 1
ATOM 720 C CA . VAL A 1 96 ? -8.724 8.915 12.429 1.00 89.25 96 VAL A CA 1
ATOM 721 C C . VAL A 1 96 ? -8.281 7.602 11.805 1.00 89.25 96 VAL A C 1
ATOM 723 O O . VAL A 1 96 ? -7.104 7.244 11.845 1.00 89.25 96 VAL A O 1
ATOM 726 N N . TYR A 1 97 ? -9.210 6.890 11.181 1.00 89.69 97 TYR A N 1
ATOM 727 C CA . TYR A 1 97 ? -8.905 5.617 10.544 1.00 89.69 97 TYR A CA 1
ATOM 728 C C . TYR A 1 97 ? -7.939 5.787 9.356 1.00 89.69 97 TYR A C 1
ATOM 730 O O . TYR A 1 97 ? -8.244 6.484 8.391 1.00 89.69 97 TYR A O 1
ATOM 738 N N . SER A 1 98 ? -6.758 5.165 9.423 1.00 91.81 98 SER A N 1
ATOM 739 C CA . SER A 1 98 ? -5.636 5.444 8.504 1.00 91.81 98 SER A CA 1
ATOM 740 C C . SER A 1 98 ? -5.793 4.887 7.081 1.00 91.81 98 SER A C 1
ATOM 742 O O . SER A 1 98 ? -5.051 5.298 6.190 1.00 91.81 98 SER A O 1
ATOM 744 N N . LEU A 1 99 ? -6.735 3.965 6.850 1.00 93.00 99 LEU A N 1
ATOM 745 C CA . LEU A 1 99 ? -6.912 3.269 5.564 1.00 93.00 99 LEU A CA 1
ATOM 746 C C . LEU A 1 99 ? -8.195 3.675 4.813 1.00 93.00 99 LEU A C 1
ATOM 748 O O . LEU A 1 99 ? -8.542 3.044 3.815 1.00 93.00 99 LEU A O 1
ATOM 752 N N . ASP A 1 100 ? -8.891 4.721 5.267 1.00 90.38 100 ASP A N 1
ATOM 753 C CA . ASP A 1 100 ? -10.083 5.279 4.611 1.00 90.38 100 ASP A CA 1
ATOM 754 C C . ASP A 1 100 ? -10.146 6.810 4.786 1.00 90.38 100 ASP A C 1
ATOM 756 O O . ASP A 1 100 ? -9.438 7.399 5.608 1.00 90.38 100 ASP A O 1
ATOM 760 N N . GLY A 1 101 ? -10.997 7.463 3.995 1.00 86.88 101 GLY A N 1
ATOM 761 C CA . GLY A 1 101 ? -11.389 8.858 4.160 1.00 86.88 101 GLY A CA 1
ATOM 762 C C . GLY A 1 101 ? -10.215 9.835 4.259 1.00 86.88 101 GLY A C 1
ATOM 763 O O . GLY A 1 101 ? -9.309 9.852 3.422 1.00 86.88 101 GLY A O 1
ATOM 764 N N . SER A 1 102 ? -10.251 10.692 5.282 1.00 86.62 102 SER A N 1
ATOM 765 C CA . SER A 1 102 ? -9.208 11.691 5.542 1.00 86.62 102 SER A CA 1
ATOM 766 C C . SER A 1 102 ? -7.896 11.071 6.023 1.00 86.62 102 SER A C 1
ATOM 768 O O . SER A 1 102 ? -6.831 11.618 5.739 1.00 86.62 102 SER A O 1
ATOM 770 N N . GLY A 1 103 ? -7.939 9.920 6.703 1.00 87.38 103 GLY A N 1
ATOM 771 C CA . GLY A 1 103 ? -6.737 9.222 7.154 1.00 87.38 103 GLY A CA 1
ATOM 772 C C . GLY A 1 103 ? -5.932 8.649 5.995 1.00 87.38 103 GLY A C 1
ATOM 773 O O . GLY A 1 103 ? -4.708 8.757 5.998 1.00 87.38 103 GLY A O 1
ATOM 774 N N . LEU A 1 104 ? -6.608 8.170 4.947 1.00 90.19 104 LEU A N 1
ATOM 775 C CA . LEU A 1 104 ? -5.951 7.696 3.730 1.00 90.19 104 LEU A CA 1
ATOM 776 C C . LEU A 1 104 ? -5.174 8.808 3.005 1.00 90.19 104 LEU A C 1
ATOM 778 O O . LEU A 1 104 ? -4.220 8.521 2.301 1.00 90.19 104 LEU A O 1
ATOM 782 N N . ARG A 1 105 ? -5.530 10.083 3.190 1.00 86.69 105 ARG A N 1
ATOM 783 C CA . ARG A 1 105 ? -4.845 11.212 2.533 1.00 86.69 105 ARG A CA 1
ATOM 784 C C . ARG A 1 105 ? -3.606 11.707 3.284 1.00 86.69 105 ARG A C 1
ATOM 786 O O . ARG A 1 105 ? -2.879 12.550 2.763 1.00 86.69 105 ARG A O 1
ATOM 793 N N . LYS A 1 106 ? -3.364 11.227 4.505 1.00 87.50 106 LYS A N 1
ATOM 794 C CA . LYS A 1 106 ? -2.215 11.642 5.321 1.00 87.50 106 LYS A CA 1
ATOM 795 C C . LYS A 1 106 ? -0.963 10.844 4.955 1.00 87.50 106 LYS A C 1
ATOM 797 O O . LYS A 1 106 ? -1.042 9.680 4.584 1.00 87.50 106 LYS A O 1
ATOM 802 N N . GLY A 1 107 ? 0.210 11.463 5.076 1.00 86.25 107 GLY A N 1
ATOM 803 C CA . GLY A 1 107 ? 1.491 10.797 4.832 1.00 86.25 107 GLY A CA 1
ATOM 804 C C . GLY A 1 107 ? 2.088 10.209 6.111 1.00 86.25 107 GLY A C 1
ATOM 805 O O . GLY A 1 107 ? 2.321 10.940 7.069 1.00 86.25 107 GLY A O 1
ATOM 806 N N . PHE A 1 108 ? 2.415 8.912 6.108 1.00 89.44 108 PHE A N 1
ATOM 807 C CA . PHE A 1 108 ? 2.968 8.206 7.281 1.00 89.44 108 PHE A CA 1
ATOM 808 C C . PHE A 1 108 ? 4.419 7.742 7.114 1.00 89.44 108 PHE A C 1
ATOM 810 O O . PHE A 1 108 ? 4.939 6.977 7.924 1.00 89.44 108 PHE A O 1
ATOM 817 N N . THR A 1 109 ? 5.119 8.235 6.094 1.00 85.19 109 THR A N 1
ATOM 818 C CA . THR A 1 109 ? 6.513 7.866 5.790 1.00 85.19 109 THR A CA 1
ATOM 819 C C . THR A 1 109 ? 7.513 8.207 6.897 1.00 85.19 109 THR A C 1
ATOM 821 O O . THR A 1 109 ? 8.632 7.720 6.875 1.00 85.19 109 THR A O 1
ATOM 824 N N . HIS A 1 110 ? 7.158 9.006 7.899 1.00 86.31 110 HIS A N 1
ATOM 825 C CA . HIS A 1 110 ? 8.025 9.283 9.048 1.00 86.31 110 HIS A CA 1
ATOM 826 C C . HIS A 1 110 ? 7.843 8.273 10.200 1.00 86.31 110 HIS A C 1
ATOM 828 O O . HIS A 1 110 ? 8.638 8.259 11.137 1.00 86.31 110 HIS A O 1
ATOM 834 N N . HIS A 1 111 ? 6.858 7.371 10.110 1.00 87.06 111 HIS A N 1
ATOM 835 C CA . HIS A 1 111 ? 6.520 6.395 11.151 1.00 87.06 111 HIS A CA 1
ATOM 836 C C . HIS A 1 111 ? 7.047 4.972 10.896 1.00 87.06 111 HIS A C 1
ATOM 838 O O . HIS A 1 111 ? 6.604 4.044 11.566 1.00 87.06 111 HIS A O 1
ATOM 844 N N . TYR A 1 112 ? 8.035 4.773 10.009 1.00 79.94 112 TYR A N 1
ATOM 845 C CA . TYR A 1 112 ? 8.591 3.446 9.653 1.00 79.94 112 TYR A CA 1
ATOM 846 C C . TYR A 1 112 ? 9.086 2.578 10.827 1.00 79.94 112 TYR A C 1
ATOM 848 O O . TYR A 1 112 ? 9.301 1.385 10.645 1.00 79.94 112 TYR A O 1
ATOM 856 N N . LYS A 1 113 ? 9.307 3.156 12.015 1.00 83.50 113 LYS A N 1
ATOM 857 C CA . LYS A 1 113 ? 9.694 2.415 13.231 1.00 83.50 113 LYS A CA 1
ATOM 858 C C . LYS A 1 113 ? 8.514 2.015 14.124 1.00 83.50 113 LYS A C 1
ATOM 860 O O . LYS A 1 113 ? 8.706 1.212 15.026 1.00 83.50 113 LYS A O 1
ATOM 865 N N . ARG A 1 114 ? 7.336 2.607 13.914 1.00 88.00 114 ARG A N 1
ATOM 866 C CA . ARG A 1 114 ? 6.122 2.384 14.720 1.00 88.00 114 ARG A CA 1
ATOM 867 C C . ARG A 1 114 ? 5.062 1.606 13.947 1.00 88.00 114 ARG A C 1
ATOM 869 O O . ARG A 1 114 ? 4.357 0.801 14.531 1.00 88.00 114 ARG A O 1
ATOM 876 N N . VAL A 1 115 ? 4.979 1.826 12.637 1.00 91.00 115 VAL A N 1
ATOM 877 C CA . VAL A 1 115 ? 4.071 1.112 11.734 1.00 91.00 115 VAL A CA 1
ATOM 878 C C . VAL A 1 115 ? 4.906 0.245 10.792 1.00 91.00 115 VAL A C 1
ATOM 880 O O . VAL A 1 115 ? 5.933 0.726 10.297 1.00 91.00 115 VAL A O 1
ATOM 883 N N . PRO A 1 116 ? 4.493 -1.006 10.507 1.00 91.12 116 PRO A N 1
ATOM 884 C CA . PRO A 1 116 ? 5.174 -1.849 9.532 1.00 91.12 116 PRO A CA 1
ATOM 885 C C . PRO A 1 116 ? 5.388 -1.124 8.198 1.00 91.12 116 PRO A C 1
ATOM 887 O O . PRO A 1 116 ? 4.469 -0.517 7.644 1.00 91.12 116 PRO A O 1
ATOM 890 N N . SER A 1 117 ? 6.598 -1.208 7.642 1.00 89.31 117 SER A N 1
ATOM 891 C CA . SER A 1 117 ? 6.942 -0.532 6.382 1.00 89.31 117 SER A CA 1
ATOM 892 C C . SER A 1 117 ? 6.025 -0.940 5.230 1.00 89.31 117 SER A C 1
ATOM 894 O O . SER A 1 117 ? 5.600 -0.083 4.462 1.00 89.31 117 SER A O 1
ATOM 896 N N . ALA A 1 118 ? 5.666 -2.224 5.157 1.00 89.88 118 ALA A N 1
ATOM 897 C CA . ALA A 1 118 ? 4.732 -2.753 4.169 1.00 89.88 118 ALA A CA 1
ATOM 898 C C . ALA A 1 118 ? 3.364 -2.054 4.228 1.00 89.88 118 ALA A C 1
ATOM 900 O O . ALA A 1 118 ? 2.765 -1.797 3.188 1.00 89.88 118 ALA A O 1
ATOM 901 N N . TRP A 1 119 ? 2.900 -1.694 5.426 1.00 92.94 119 TRP A N 1
ATOM 902 C CA . TRP A 1 119 ? 1.619 -1.024 5.634 1.00 92.94 119 TRP A CA 1
ATOM 903 C C . TRP A 1 119 ? 1.679 0.458 5.245 1.00 92.94 119 TRP A C 1
ATOM 905 O O . TRP A 1 119 ? 0.745 0.965 4.628 1.00 92.94 119 TRP A O 1
ATOM 915 N N . ILE A 1 120 ? 2.797 1.139 5.522 1.00 92.12 120 ILE A N 1
ATOM 916 C CA . ILE A 1 120 ? 3.036 2.513 5.047 1.00 92.12 120 ILE A CA 1
ATOM 917 C C . ILE A 1 120 ? 3.104 2.540 3.515 1.00 92.12 120 ILE A C 1
ATOM 919 O O . ILE A 1 120 ? 2.486 3.399 2.889 1.00 92.12 120 ILE A O 1
ATOM 923 N N . THR A 1 121 ? 3.819 1.592 2.901 1.00 91.38 121 THR A N 1
ATOM 924 C CA . THR A 1 121 ? 3.868 1.456 1.439 1.00 91.38 121 THR A CA 1
ATOM 925 C C . THR A 1 121 ? 2.474 1.188 0.874 1.00 91.38 121 THR A C 1
ATOM 927 O O . THR A 1 121 ? 2.083 1.848 -0.085 1.00 91.38 121 THR A O 1
ATOM 930 N N . ALA A 1 122 ? 1.702 0.281 1.482 1.00 92.94 122 ALA A N 1
ATOM 931 C CA . ALA A 1 122 ? 0.333 -0.010 1.060 1.00 92.94 122 ALA A CA 1
ATOM 932 C C . ALA A 1 122 ? -0.546 1.246 1.102 1.00 92.94 122 ALA A C 1
ATOM 934 O O . ALA A 1 122 ? -1.173 1.581 0.103 1.00 92.94 122 ALA A O 1
ATOM 935 N N . GLN A 1 123 ? -0.530 1.988 2.210 1.00 93.56 123 GLN A N 1
ATOM 936 C CA . GLN A 1 123 ? -1.305 3.217 2.372 1.00 93.56 123 GLN A CA 1
ATOM 937 C C . GLN A 1 123 ? -0.883 4.311 1.374 1.00 93.56 123 GLN A C 1
ATOM 939 O O . GLN A 1 123 ? -1.740 4.978 0.791 1.00 93.56 123 GLN A O 1
ATOM 944 N N . GLY A 1 124 ? 0.417 4.459 1.104 1.00 91.31 124 GLY A N 1
ATOM 945 C CA . GLY A 1 124 ? 0.917 5.384 0.083 1.00 91.31 124 GLY A CA 1
ATOM 946 C C . GLY A 1 124 ? 0.452 5.005 -1.327 1.00 91.31 124 GLY A C 1
ATOM 947 O O . GLY A 1 124 ? 0.040 5.854 -2.113 1.00 91.31 124 GLY A O 1
ATOM 948 N N . VAL A 1 125 ? 0.446 3.711 -1.644 1.00 91.44 125 VAL A N 1
ATOM 949 C CA . VAL A 1 125 ? -0.061 3.195 -2.924 1.00 91.44 125 VAL A CA 1
ATOM 950 C C . VAL A 1 125 ? -1.576 3.376 -3.030 1.00 91.44 125 VAL A C 1
ATOM 952 O O . VAL A 1 125 ? -2.072 3.804 -4.064 1.00 91.44 125 VAL A O 1
ATOM 955 N N . MET A 1 126 ? -2.324 3.081 -1.967 1.00 93.00 126 MET A N 1
ATOM 956 C CA . MET A 1 126 ? -3.781 3.234 -1.922 1.00 93.00 126 MET A CA 1
ATOM 957 C C . MET A 1 126 ? -4.220 4.696 -2.070 1.00 93.00 126 MET A C 1
ATOM 959 O O . MET A 1 126 ? -5.274 4.952 -2.649 1.00 93.00 126 MET A O 1
ATOM 963 N N . SER A 1 127 ? -3.421 5.642 -1.568 1.00 92.62 127 SER A N 1
ATOM 964 C CA . SER A 1 127 ? -3.717 7.081 -1.585 1.00 92.62 127 SER A CA 1
ATOM 965 C C . SER A 1 127 ? -3.285 7.812 -2.857 1.00 92.62 127 SER A C 1
ATOM 967 O O . SER A 1 127 ? -3.899 8.813 -3.212 1.00 92.62 127 SER A O 1
ATOM 969 N N . SER A 1 128 ? -2.254 7.323 -3.550 1.00 88.62 128 SER A N 1
ATOM 970 C CA . SER A 1 128 ? -1.667 7.966 -4.742 1.00 88.62 128 SER A CA 1
ATOM 971 C C . SER A 1 128 ? -2.414 7.699 -6.054 1.00 88.62 128 SER A C 1
ATOM 973 O O . SER A 1 128 ? -2.045 8.247 -7.093 1.00 88.62 128 SER A O 1
ATOM 975 N N . ARG A 1 129 ? -3.454 6.862 -6.035 1.00 84.56 129 ARG A N 1
ATOM 976 C CA . ARG A 1 129 ? -4.293 6.585 -7.208 1.00 84.56 129 ARG A CA 1
ATOM 977 C C . ARG A 1 129 ? -5.263 7.739 -7.467 1.00 84.56 129 ARG A C 1
ATOM 979 O O . ARG A 1 129 ? -5.701 8.398 -6.531 1.00 84.56 129 ARG A O 1
ATOM 986 N N . GLU A 1 130 ? -5.629 7.933 -8.735 1.00 82.94 130 GLU A N 1
ATOM 987 C CA . GLU A 1 130 ? -6.643 8.919 -9.150 1.00 82.94 130 GLU A CA 1
ATOM 988 C C . GLU A 1 130 ? -7.968 8.705 -8.406 1.00 82.94 130 GLU A C 1
ATOM 990 O O . GLU A 1 130 ? -8.528 9.638 -7.833 1.00 82.94 130 GLU A O 1
ATOM 995 N N . GLU A 1 131 ? -8.395 7.445 -8.318 1.00 85.88 131 GLU A N 1
ATOM 996 C CA . GLU A 1 131 ? -9.412 6.990 -7.379 1.00 85.88 131 GLU A CA 1
ATOM 997 C C . GLU A 1 131 ? -8.725 6.257 -6.219 1.00 85.88 131 GLU A C 1
ATOM 999 O O . GLU A 1 131 ? -8.166 5.169 -6.428 1.00 85.88 131 GLU A O 1
ATOM 1004 N N . PRO A 1 132 ? -8.728 6.830 -4.999 1.00 89.31 132 PRO A N 1
ATOM 1005 C CA . PRO A 1 132 ? -8.159 6.173 -3.835 1.00 89.31 132 PRO A CA 1
ATOM 1006 C C . PRO A 1 132 ? -8.830 4.826 -3.582 1.00 89.31 132 PRO A C 1
ATOM 1008 O O . PRO A 1 132 ? -10.039 4.678 -3.761 1.00 89.31 132 PRO A O 1
ATOM 1011 N N . LEU A 1 133 ? -8.049 3.853 -3.118 1.00 91.50 133 LEU A N 1
ATOM 1012 C CA . LEU A 1 133 ? -8.538 2.516 -2.794 1.00 91.50 133 LEU A CA 1
ATOM 1013 C C . LEU A 1 133 ? -8.656 2.369 -1.270 1.00 91.50 133 LEU A C 1
ATOM 1015 O O . LEU A 1 133 ? -7.666 2.003 -0.643 1.00 91.50 133 LEU A O 1
ATOM 1019 N N . PRO A 1 134 ? -9.809 2.665 -0.644 1.00 92.44 134 PRO A N 1
ATOM 1020 C CA . PRO A 1 134 ? -9.965 2.523 0.799 1.00 92.44 134 PRO A CA 1
ATOM 1021 C C . PRO A 1 134 ? -10.176 1.064 1.218 1.00 92.44 134 PRO A C 1
ATOM 1023 O O . PRO A 1 134 ? -10.860 0.297 0.538 1.00 92.44 134 PRO A O 1
ATOM 1026 N N . LEU A 1 135 ? -9.656 0.699 2.391 1.00 91.88 135 LEU A N 1
ATOM 1027 C CA . LEU A 1 135 ? -10.008 -0.546 3.079 1.00 91.88 135 LEU A CA 1
ATOM 1028 C C . LEU A 1 135 ? -10.975 -0.218 4.210 1.00 91.88 135 LEU A C 1
ATOM 1030 O O . LEU A 1 135 ? -10.561 0.282 5.245 1.00 91.88 135 LEU A O 1
ATOM 1034 N N . ARG A 1 136 ? -12.269 -0.474 4.016 1.00 89.31 136 ARG A N 1
ATOM 1035 C CA . ARG A 1 136 ? -13.295 -0.094 4.996 1.00 89.31 136 ARG A CA 1
ATOM 1036 C C . ARG A 1 136 ? -13.409 -1.094 6.139 1.00 89.31 136 ARG A C 1
ATOM 1038 O O . ARG A 1 136 ? -13.396 -2.304 5.921 1.00 89.31 136 ARG A O 1
ATOM 1045 N N . VAL A 1 137 ? -13.625 -0.575 7.346 1.00 85.62 137 VAL A N 1
ATOM 1046 C CA . VAL A 1 137 ? -14.044 -1.380 8.499 1.00 85.62 137 VAL A CA 1
ATOM 1047 C C . VAL A 1 137 ? -15.544 -1.619 8.401 1.00 85.62 137 VAL A C 1
ATOM 1049 O O . VAL A 1 137 ? -16.332 -0.685 8.519 1.00 85.62 137 VAL A O 1
ATOM 1052 N N . THR A 1 138 ? -15.940 -2.866 8.163 1.00 85.44 138 THR A N 1
ATOM 1053 C CA . THR A 1 138 ? -17.356 -3.254 8.066 1.00 85.44 138 THR A CA 1
ATOM 1054 C C . THR A 1 138 ? -17.948 -3.678 9.403 1.00 85.44 138 THR A C 1
ATOM 1056 O O . THR A 1 138 ? -19.149 -3.544 9.605 1.00 85.44 138 THR A O 1
ATOM 1059 N N . ASP A 1 139 ? -17.118 -4.205 10.302 1.00 83.81 139 ASP A N 1
ATOM 1060 C CA . ASP A 1 139 ? -17.523 -4.641 11.636 1.00 83.81 139 ASP A CA 1
ATOM 1061 C C . ASP A 1 139 ? -16.990 -3.654 12.677 1.00 83.81 139 ASP A C 1
ATOM 1063 O O . ASP A 1 139 ? -15.780 -3.511 12.833 1.00 83.81 139 ASP A O 1
ATOM 1067 N N . GLN A 1 140 ? -17.906 -2.955 13.348 1.00 81.69 140 GLN A N 1
ATOM 1068 C CA . GLN A 1 140 ? -17.621 -1.964 14.391 1.00 81.69 140 GLN A CA 1
ATOM 1069 C C . GLN A 1 140 ? -18.371 -2.286 15.691 1.00 81.69 140 GLN A C 1
ATOM 1071 O O . GLN A 1 140 ? -18.718 -1.388 16.459 1.00 81.69 140 GLN A O 1
ATOM 1076 N N . HIS A 1 141 ? -18.671 -3.566 15.939 1.00 85.00 141 HIS A N 1
ATOM 1077 C CA . HIS A 1 141 ? -19.451 -3.975 17.108 1.00 85.00 141 HIS A CA 1
ATOM 1078 C C . HIS A 1 141 ? -18.824 -3.529 18.444 1.00 85.00 141 HIS A C 1
ATOM 1080 O O . HIS A 1 141 ? -19.545 -3.186 19.379 1.00 85.00 141 HIS A O 1
ATOM 1086 N N . GLU A 1 142 ? -17.494 -3.425 18.500 1.00 80.81 142 GLU A N 1
ATOM 1087 C CA . GLU A 1 142 ? -16.721 -2.915 19.644 1.00 80.81 142 GLU A CA 1
ATOM 1088 C C . GLU A 1 142 ? -17.161 -1.518 20.122 1.00 80.81 142 GLU A C 1
ATOM 1090 O O . GLU A 1 142 ? -17.151 -1.242 21.322 1.00 80.81 142 GLU A O 1
ATOM 1095 N N . LEU A 1 143 ? -17.640 -0.657 19.214 1.00 81.50 143 LEU A N 1
ATOM 1096 C CA . LEU A 1 143 ? -18.144 0.674 19.567 1.00 81.50 143 LEU A CA 1
ATOM 1097 C C . LEU A 1 143 ? -19.447 0.611 20.378 1.00 81.50 143 LEU A C 1
ATOM 1099 O O . LEU A 1 143 ? -19.731 1.521 21.152 1.00 81.50 143 LEU A O 1
ATOM 1103 N N . LEU A 1 144 ? -20.241 -0.450 20.203 1.00 81.44 144 LEU A N 1
ATOM 1104 C CA . LEU A 1 144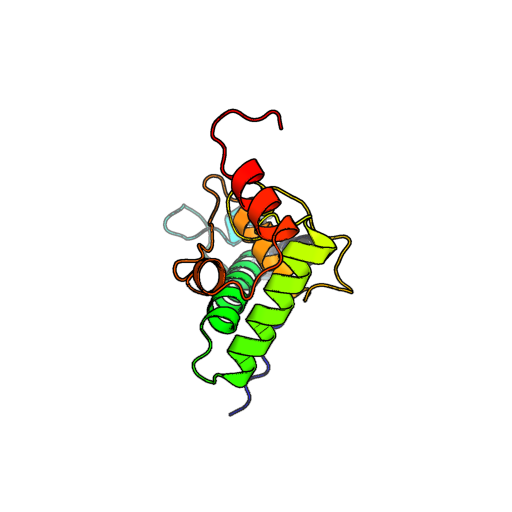 ? -21.523 -0.640 20.888 1.00 81.44 144 LEU A CA 1
ATOM 1105 C C . LEU A 1 144 ? -21.369 -1.350 22.236 1.00 81.44 144 LEU A C 1
ATOM 1107 O O . LEU A 1 144 ? -22.205 -1.168 23.117 1.00 81.44 144 LEU A O 1
ATOM 1111 N N . LEU A 1 145 ? -20.309 -2.143 22.404 1.00 83.44 145 LEU A N 1
ATOM 1112 C CA . LEU A 1 145 ? -20.052 -2.909 23.626 1.00 83.44 145 LEU A CA 1
ATOM 1113 C C . LEU A 1 145 ? -19.478 -2.063 24.773 1.00 83.44 145 LEU A C 1
ATOM 1115 O O . LEU A 1 145 ? -19.369 -2.548 25.896 1.00 83.44 145 LEU A O 1
ATOM 1119 N N . GLY A 1 146 ? -19.120 -0.800 24.516 1.00 75.94 146 GLY A N 1
ATOM 1120 C CA . GLY A 1 146 ? -18.508 0.074 25.522 1.00 75.94 146 GLY A CA 1
ATOM 1121 C C . GLY A 1 146 ? -17.061 -0.300 25.860 1.00 75.94 146 GLY A C 1
ATOM 1122 O O . GLY A 1 146 ? -16.519 0.177 26.852 1.00 75.94 146 GLY A O 1
ATOM 1123 N N . GLU A 1 147 ? -16.423 -1.127 25.030 1.00 80.62 147 GLU A N 1
ATOM 1124 C CA . GLU A 1 147 ? -15.020 -1.544 25.178 1.00 80.62 147 GLU A CA 1
ATOM 1125 C C . GLU A 1 147 ? -14.030 -0.471 24.687 1.00 80.62 147 GLU A C 1
ATOM 1127 O O . GLU A 1 147 ? -12.814 -0.628 24.784 1.00 80.62 147 GLU A O 1
ATOM 1132 N N . VAL A 1 148 ? -14.553 0.644 24.174 1.00 83.56 148 VAL A N 1
ATOM 1133 C CA . VAL A 1 148 ? -13.791 1.744 23.587 1.00 83.56 148 VAL A CA 1
ATOM 1134 C C . VAL A 1 148 ? -13.935 2.995 24.449 1.00 83.56 148 VAL A C 1
ATOM 1136 O O . VAL A 1 148 ? -15.004 3.289 24.986 1.00 83.56 148 VAL A O 1
ATOM 1139 N N . SER A 1 149 ? -12.850 3.760 24.593 1.00 86.31 149 SER A N 1
ATOM 1140 C CA . SER A 1 149 ? -12.877 4.987 25.387 1.00 86.31 149 SER A CA 1
ATOM 1141 C C . SER A 1 149 ? -13.840 6.023 24.792 1.00 86.31 149 SER A C 1
ATOM 1143 O O . SER A 1 149 ? -13.921 6.214 23.576 1.00 86.31 149 SER A O 1
ATOM 1145 N N . ILE A 1 150 ? -14.538 6.758 25.664 1.00 85.81 150 ILE A N 1
ATOM 1146 C CA . ILE A 1 150 ? -15.471 7.822 25.253 1.00 85.81 150 ILE A CA 1
ATOM 1147 C C . ILE A 1 150 ? -14.750 8.883 24.407 1.00 85.81 150 ILE A C 1
ATOM 1149 O O . ILE A 1 150 ? -15.317 9.404 23.451 1.00 85.81 150 ILE A O 1
ATOM 1153 N N . SER A 1 151 ? -13.483 9.181 24.714 1.00 85.44 151 SER A N 1
ATOM 1154 C CA . SER A 1 151 ? -12.674 10.130 23.942 1.00 85.44 151 SER A CA 1
ATOM 1155 C C . SER A 1 151 ? -12.449 9.673 22.499 1.00 85.44 151 SER A C 1
ATOM 1157 O O . SER A 1 151 ? -12.589 10.485 21.584 1.00 85.44 151 SER A O 1
ATOM 1159 N N . HIS A 1 152 ? -12.163 8.387 22.280 1.00 85.31 152 HIS A N 1
ATOM 1160 C CA . HIS A 1 152 ? -12.038 7.818 20.939 1.00 85.31 152 HIS A CA 1
ATOM 1161 C C . HIS A 1 152 ? -13.375 7.867 20.191 1.00 85.31 152 HIS A C 1
ATOM 1163 O O . HIS A 1 152 ? -13.422 8.306 19.043 1.00 85.31 152 HIS A O 1
ATOM 1169 N N . PHE A 1 153 ? -14.472 7.496 20.856 1.00 86.00 153 PHE A N 1
ATOM 1170 C CA . PHE A 1 153 ? -15.813 7.545 20.270 1.00 86.00 153 PHE A CA 1
ATOM 1171 C C . PHE A 1 153 ? -16.204 8.967 19.828 1.00 86.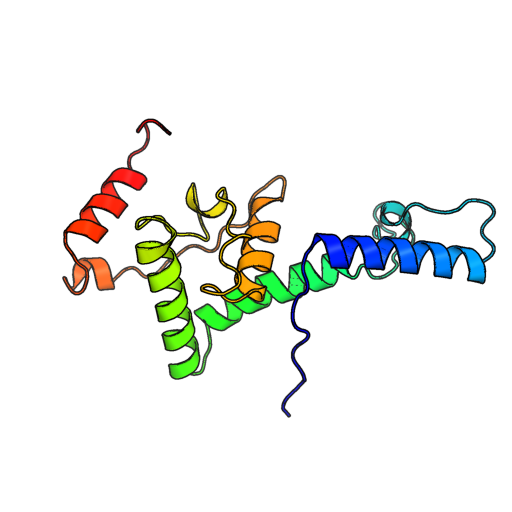00 153 PHE A C 1
ATOM 1173 O O . PHE A 1 153 ? -16.653 9.174 18.702 1.00 86.00 153 PHE A O 1
ATOM 1180 N N . VAL A 1 154 ? -15.960 9.976 20.673 1.00 86.31 154 VAL A N 1
ATOM 1181 C CA . VAL A 1 154 ? -16.213 11.388 20.339 1.00 86.31 154 VAL A CA 1
ATOM 1182 C C . VAL A 1 154 ? -15.358 11.845 19.155 1.00 86.31 154 VAL A C 1
ATOM 1184 O O . VAL A 1 154 ? -15.867 12.524 18.262 1.00 86.31 154 VAL A O 1
ATOM 1187 N N . ALA A 1 155 ? -14.078 11.462 19.111 1.00 84.69 155 ALA A N 1
ATOM 1188 C CA . ALA A 1 155 ? -13.204 11.783 17.986 1.00 84.69 155 ALA A CA 1
ATOM 1189 C C . ALA A 1 155 ? -13.729 11.172 16.676 1.00 84.69 155 ALA A C 1
ATOM 1191 O O . ALA A 1 155 ? -13.859 11.888 15.681 1.00 84.69 155 ALA A O 1
ATOM 1192 N N . LEU A 1 156 ? -14.132 9.896 16.688 1.00 81.88 156 LEU A N 1
ATOM 1193 C CA . LEU A 1 156 ? -14.758 9.249 15.533 1.00 81.88 156 LEU A CA 1
ATOM 1194 C C . LEU A 1 156 ? -15.996 10.017 15.052 1.00 81.88 156 LEU A C 1
ATOM 1196 O O . LEU A 1 156 ? -16.098 10.311 13.860 1.00 81.88 156 LEU A O 1
ATOM 1200 N N . CYS A 1 157 ? -16.909 10.392 15.954 1.00 81.94 157 CYS A N 1
ATOM 1201 C CA . CYS A 1 157 ? -18.103 11.166 15.599 1.00 81.94 157 CYS A CA 1
ATOM 1202 C C . CYS A 1 157 ? -17.761 12.534 14.991 1.00 81.94 157 CYS A C 1
ATOM 1204 O O . CYS A 1 157 ? -18.391 12.952 14.018 1.00 81.94 157 CYS A O 1
ATOM 1206 N N . ASN A 1 158 ? -16.748 13.220 15.525 1.00 81.56 158 ASN A N 1
ATOM 1207 C CA . ASN A 1 158 ? -16.306 14.515 15.009 1.00 81.56 158 ASN A CA 1
ATOM 1208 C C . ASN A 1 158 ? -15.724 14.402 13.593 1.00 81.56 158 ASN A C 1
ATOM 1210 O O . ASN A 1 158 ? -15.980 15.269 12.759 1.00 81.56 158 ASN A O 1
ATOM 1214 N N . HIS A 1 159 ? -14.995 13.324 13.300 1.00 72.88 159 HIS A N 1
ATOM 1215 C CA . HIS A 1 159 ? -14.405 13.087 11.980 1.00 72.88 159 HIS A CA 1
ATOM 1216 C C . HIS A 1 159 ? -15.412 12.617 10.922 1.00 72.88 159 HIS A C 1
ATOM 1218 O O . HIS A 1 159 ? -15.189 12.850 9.736 1.00 72.88 159 HIS A O 1
ATOM 1224 N N . HIS A 1 160 ? -16.525 12.000 11.327 1.00 68.62 160 HIS A N 1
ATOM 1225 C CA . HIS A 1 160 ? -17.594 11.571 10.416 1.00 68.62 160 HIS A CA 1
ATOM 1226 C C . HIS A 1 160 ? -18.627 12.665 10.115 1.00 68.62 160 HIS A C 1
ATOM 1228 O O . HIS A 1 160 ? -19.554 12.430 9.340 1.00 68.62 160 HIS A O 1
ATOM 1234 N N . ARG A 1 161 ? -18.499 13.860 10.705 1.00 58.94 161 ARG A N 1
ATOM 1235 C CA . ARG A 1 161 ? -19.462 14.946 10.510 1.00 58.94 161 ARG A CA 1
ATOM 1236 C C . ARG A 1 161 ? -19.299 15.549 9.101 1.00 58.94 161 ARG A C 1
ATOM 1238 O O . ARG A 1 161 ? -18.264 16.158 8.825 1.00 58.94 161 ARG A O 1
ATOM 1245 N N . PRO A 1 162 ? -20.297 15.431 8.203 1.00 44.38 162 PRO A N 1
ATOM 1246 C CA . PRO A 1 162 ? -20.216 16.043 6.884 1.00 44.38 162 PRO A CA 1
ATOM 1247 C C . PRO A 1 162 ? -20.317 17.567 7.052 1.00 44.38 162 PRO A C 1
ATOM 1249 O O . PRO A 1 162 ? -21.366 18.079 7.433 1.00 44.38 162 PRO A O 1
ATOM 1252 N N . GLY A 1 163 ? -19.206 18.281 6.833 1.00 48.44 163 GLY A N 1
ATOM 1253 C CA . GLY A 1 163 ? -19.137 19.751 6.888 1.00 48.44 163 GLY A CA 1
ATOM 1254 C C . GLY A 1 163 ? -18.259 20.375 7.985 1.00 48.44 163 GLY A C 1
ATOM 1255 O O . GLY A 1 163 ? -18.340 21.583 8.186 1.00 48.44 163 GLY A O 1
ATOM 1256 N N . GLY A 1 164 ? -17.435 19.606 8.708 1.00 38.78 164 GLY A N 1
ATOM 1257 C CA . GLY A 1 164 ? -16.430 20.168 9.629 1.00 38.78 164 GLY A CA 1
ATOM 1258 C C . GLY A 1 164 ? -15.177 20.690 8.899 1.00 38.78 164 GLY A C 1
ATOM 1259 O O . GLY A 1 164 ? -14.812 20.108 7.876 1.00 38.78 164 GLY A O 1
ATOM 1260 N N . PRO A 1 165 ? -14.520 21.765 9.384 1.00 39.25 165 PRO A N 1
ATOM 1261 C CA . PRO A 1 165 ? -13.369 22.360 8.710 1.00 39.25 165 PRO A CA 1
ATOM 1262 C C . PRO A 1 165 ? -12.175 21.398 8.749 1.00 39.25 165 PRO A C 1
ATOM 1264 O O . PRO A 1 165 ? -11.847 20.843 9.798 1.00 39.25 165 PRO A O 1
ATOM 1267 N N . THR A 1 166 ? -11.577 21.189 7.578 1.00 40.44 166 THR A N 1
ATOM 1268 C CA . THR A 1 166 ? -10.301 20.489 7.364 1.00 40.44 166 THR A CA 1
ATOM 1269 C C . THR A 1 166 ? -9.136 21.213 8.010 1.00 40.44 166 THR A C 1
ATOM 1271 O O . THR A 1 166 ? -9.106 22.457 7.862 1.00 40.44 166 THR A O 1
#

Foldseek 3Di:
DDDPQDFQDALVVQLVVLQVVQVVVCVVVVPPDRDGSCQQCPCVVVVHVNDPGSSVVSQVSLQVVLVCQCVPPPPVSNVVSVVLQCCCCPVVVPLHRCQDDPNLQDQDVVVCVSHPPSNNRNSCSQNPDPHRDGDDDPDDVCLVVPVDDPSSVVSVVQRPDPPDDD

Organism: NCBI:txid1033008

Mean predicted aligned error: 6.94 Å

Nearest PDB structures (foldseek):
  8ibz-assembly1_C  TM=5.637E-01  e=4.243E-01  Bombyx mori
  8ibx-assembly1_C  TM=5.613E-01  e=1.373E+00  Bombyx mori
  8gh6-assembly1_A  TM=4.682E-01  e=3.226E+00  Bombyx mori
  6g31-assembly2_D  TM=2.025E-01  e=3.589E+00  Homo sapiens

Radius of gyration: 19.67 Å; Cα contacts (8 Å, |Δi|>4): 163; chains: 1; bounding box: 43×47×57 Å

pLDDT: mean 86.03, std 11.83, range [37.72, 94.56]

Solvent-accessible surface area (backbone atoms only — not comparable to full-atom values): 9570 Å² total; per-residue (Å²): 131,91,69,83,70,83,72,46,65,58,63,72,60,27,47,54,47,33,44,54,52,34,56,51,50,33,71,72,70,64,53,97,60,80,65,52,44,64,48,38,35,31,46,55,94,75,77,23,68,49,39,89,42,52,41,60,52,36,44,51,52,14,44,53,43,50,57,44,37,60,63,33,87,57,60,70,57,16,50,53,38,46,50,54,50,48,47,46,14,45,77,72,45,69,38,33,54,52,46,30,77,75,29,27,73,56,88,55,84,86,39,60,89,81,45,62,54,37,50,46,44,19,42,53,51,28,44,72,39,96,70,59,59,63,63,79,85,86,80,64,66,56,71,76,70,64,82,52,57,69,69,49,55,53,40,40,56,60,72,68,44,91,84,64,88,131

Sequence (166 aa):
RALLSLQPIKQADAEALDVRISSRIHGILGMPFAPSSNILTLPVSQRGLGFPSISRINAGIAVDGIARDLNHHITAYRSMARIILAEWTCDINGCVYSLDGSGLRKGFTHHYKRVPSAWITAQGVMSSREEPLPLRVTDQHELLLGEVSISHFVALCNHHRPGGPT

Secondary structure (DSSP, 8-state):
------PPPPHHHHHHHHHHHHHHHHHHHT-SS---HHHHHS-GGGTS-----HHHHHHHHHHHHHHHHHT-SSHHHHHHHHHHHHHIIIIISTT--TTSHHHHTS--TT-TTTS-HHHHHHHHHHHSSSS---------GGGTTT-S-HHHHHHHHHHT-TT---